Protein AF-A0A7V1AMC4-F1 (afdb_monomer)

pLDDT: mean 88.24, std 12.45, range [53.09, 98.06]

Foldseek 3Di:
DDDAWWKFFPVQPDDPDPPSDTDTHHPVVLVVVVADPVRGHIDTPDDFDDDPVNVVCVVVDDPLVVQLVRVCSHCCVPDPSVRSSVVD

Solvent-accessible surface area (backbone atoms only — not comparable to full-atom values): 5417 Å² total; per-residue (Å²): 133,79,79,75,57,36,27,31,47,70,58,66,72,64,45,101,43,100,78,81,58,60,62,69,36,47,60,69,56,49,65,76,58,61,59,36,94,62,74,20,48,73,41,62,78,62,84,73,84,80,50,74,68,60,59,70,47,48,88,79,46,53,70,37,56,48,46,26,55,56,51,44,63,65,37,46,78,84,44,53,71,72,58,39,60,74,75,71

Nearest PDB structures (foldseek):
  4f4f-assembly2_B  TM=8.819E-01  e=3.693E-03  Brucella melitensis bv. 1 str. 16M
  1vb3-assembly1_A  TM=8.972E-01  e=1.183E-02  Escherichia coli
  2vhf-assembly2_B  TM=4.533E-01  e=4.543E+00  Homo sapiens
  7f75-assembly1_H  TM=2.721E-01  e=1.614E+00  Bacillus subtilis

Secondary structure (DSSP, 8-state):
-PPPP-EEESS----SSTTS----B-HHHHHHH-S-TTS--EEESSPPPPPHHHHHHGGGS-HHHHHHHHHHHHHTTTS-HHHHHHH-

Sequence (88 aa):
MVAPIYYYSTNRQFSNQSSGDFERISFQEALFQGQAQDEGLFMPDRIPKVSPEELRQLPHMRYPEIASLVLGKFLRPEISASVLSQLA

Structure (mmCIF, N/CA/C/O backbone):
data_AF-A0A7V1AMC4-F1
#
_entry.id   AF-A0A7V1AMC4-F1
#
loop_
_atom_site.group_PDB
_atom_site.id
_atom_site.type_symbol
_atom_site.label_atom_id
_atom_site.label_alt_id
_atom_site.label_comp_id
_atom_site.label_asym_id
_atom_site.label_entity_id
_atom_site.label_seq_id
_atom_site.pdbx_PDB_ins_code
_atom_site.Cartn_x
_atom_site.Cartn_y
_atom_site.Cartn_z
_atom_site.occupancy
_atom_site.B_iso_or_equiv
_atom_site.auth_seq_id
_atom_site.auth_comp_id
_atom_site.auth_asym_id
_atom_site.auth_atom_id
_atom_site.pdbx_PDB_model_num
ATOM 1 N N . MET A 1 1 ? -4.876 -17.324 5.245 1.00 59.41 1 MET A N 1
ATOM 2 C CA . MET A 1 1 ? -3.679 -16.471 5.070 1.00 59.41 1 MET A CA 1
ATOM 3 C C . MET A 1 1 ? -4.048 -15.336 4.126 1.00 59.41 1 MET A C 1
ATOM 5 O O . MET A 1 1 ? -4.771 -15.599 3.174 1.00 59.41 1 MET A O 1
ATOM 9 N N . VAL A 1 2 ? -3.652 -14.093 4.416 1.00 72.75 2 VAL A N 1
ATOM 10 C CA . VAL A 1 2 ? -3.876 -12.957 3.500 1.00 72.75 2 VAL A CA 1
ATOM 11 C C . VAL A 1 2 ? -2.858 -13.072 2.369 1.00 72.75 2 VAL A C 1
ATOM 13 O O . VAL A 1 2 ? -1.680 -13.273 2.647 1.00 72.75 2 VAL A O 1
ATOM 16 N N . ALA A 1 3 ? -3.303 -13.005 1.116 1.00 83.62 3 ALA A N 1
ATOM 17 C CA . ALA A 1 3 ? -2.396 -13.093 -0.024 1.00 83.62 3 ALA A CA 1
ATOM 18 C C . ALA A 1 3 ? -1.431 -11.882 -0.065 1.00 83.62 3 ALA A C 1
ATOM 20 O O . ALA A 1 3 ? -1.829 -10.785 0.346 1.00 83.62 3 ALA A O 1
ATOM 21 N N . PRO A 1 4 ? -0.197 -12.047 -0.579 1.00 90.06 4 PRO A N 1
ATOM 22 C CA . PRO A 1 4 ? 0.718 -10.936 -0.843 1.00 90.06 4 PRO A CA 1
ATOM 23 C C . PRO A 1 4 ? 0.146 -9.974 -1.884 1.00 90.06 4 PRO A C 1
ATOM 25 O O . PRO A 1 4 ? -0.679 -10.369 -2.715 1.00 90.06 4 PRO A O 1
ATOM 28 N N . ILE A 1 5 ? 0.532 -8.705 -1.773 1.00 94.31 5 ILE A N 1
ATOM 29 C CA . ILE A 1 5 ? 0.263 -7.660 -2.763 1.00 94.31 5 ILE A CA 1
ATOM 30 C C . ILE A 1 5 ? 1.532 -7.501 -3.575 1.00 94.31 5 ILE A C 1
ATOM 32 O O . ILE A 1 5 ? 2.602 -7.327 -2.999 1.00 94.31 5 ILE A O 1
ATOM 36 N N . TYR A 1 6 ? 1.396 -7.543 -4.891 1.00 94.19 6 TYR A N 1
ATOM 37 C CA . TYR A 1 6 ? 2.503 -7.262 -5.792 1.00 94.19 6 TYR A CA 1
ATOM 38 C C . TYR A 1 6 ? 2.351 -5.885 -6.416 1.00 94.19 6 TYR A C 1
ATOM 40 O O . TYR A 1 6 ? 1.268 -5.304 -6.408 1.00 94.19 6 TYR A O 1
ATOM 48 N N . TYR A 1 7 ? 3.430 -5.378 -6.989 1.00 94.12 7 TYR A N 1
ATOM 49 C CA . TYR A 1 7 ? 3.505 -4.065 -7.601 1.00 94.12 7 TYR A CA 1
ATOM 50 C C . TYR A 1 7 ? 3.842 -4.196 -9.078 1.00 94.12 7 TYR A C 1
ATOM 52 O O . TYR A 1 7 ? 4.613 -5.066 -9.473 1.00 94.12 7 TYR A O 1
ATOM 60 N N . TYR A 1 8 ? 3.254 -3.328 -9.892 1.00 92.94 8 TYR A N 1
ATOM 61 C CA . TYR A 1 8 ? 3.523 -3.228 -11.323 1.00 92.94 8 TYR A CA 1
ATOM 62 C C . TYR A 1 8 ? 3.806 -1.769 -11.692 1.00 92.94 8 TYR A C 1
ATOM 64 O O . TYR A 1 8 ? 3.346 -0.852 -11.005 1.00 92.94 8 TYR A O 1
ATOM 72 N N . SER A 1 9 ? 4.544 -1.542 -12.779 1.00 92.88 9 SER A N 1
ATOM 73 C CA . SER A 1 9 ? 4.778 -0.182 -13.278 1.00 92.88 9 SER A CA 1
ATOM 74 C C . SER A 1 9 ? 3.524 0.424 -13.907 1.00 92.88 9 SER A C 1
ATOM 76 O O . SER A 1 9 ? 2.840 -0.224 -14.699 1.00 92.88 9 SER A O 1
ATOM 78 N N . THR A 1 10 ? 3.242 1.694 -13.627 1.00 92.00 10 THR A N 1
ATOM 79 C CA . THR A 1 10 ? 2.144 2.442 -14.254 1.00 92.00 10 THR A CA 1
ATOM 80 C C . THR A 1 10 ? 2.311 2.639 -15.759 1.00 92.00 10 THR A C 1
ATOM 82 O O . THR A 1 10 ? 1.297 2.712 -16.451 1.00 92.00 10 THR A O 1
ATOM 85 N N . ASN A 1 11 ? 3.546 2.722 -16.266 1.00 88.94 11 ASN A N 1
ATOM 86 C CA . ASN A 1 11 ? 3.801 2.961 -17.691 1.00 88.94 11 ASN A CA 1
ATOM 87 C C . ASN A 1 11 ? 3.597 1.699 -18.527 1.00 88.94 11 ASN A C 1
ATOM 89 O O . ASN A 1 11 ? 3.174 1.809 -19.679 1.00 88.94 11 ASN A O 1
ATOM 93 N N . ARG A 1 12 ? 3.782 0.512 -17.927 1.00 77.50 12 ARG A N 1
ATOM 94 C CA . ARG A 1 12 ? 3.442 -0.780 -18.537 1.00 77.50 12 ARG A CA 1
ATOM 95 C C . ARG A 1 12 ? 4.178 -1.027 -19.864 1.00 77.50 12 ARG A C 1
ATOM 97 O O . ARG A 1 12 ? 3.701 -1.787 -20.698 1.00 77.50 12 ARG A O 1
ATOM 104 N N . GLN A 1 13 ? 5.324 -0.382 -20.088 1.00 66.50 13 GLN A N 1
ATOM 105 C CA . GLN A 1 13 ? 6.081 -0.521 -21.341 1.00 66.50 13 GLN A CA 1
ATOM 106 C C . GLN A 1 13 ? 7.127 -1.633 -21.244 1.00 66.50 13 GLN A C 1
ATOM 108 O O . GLN A 1 13 ? 7.479 -2.244 -2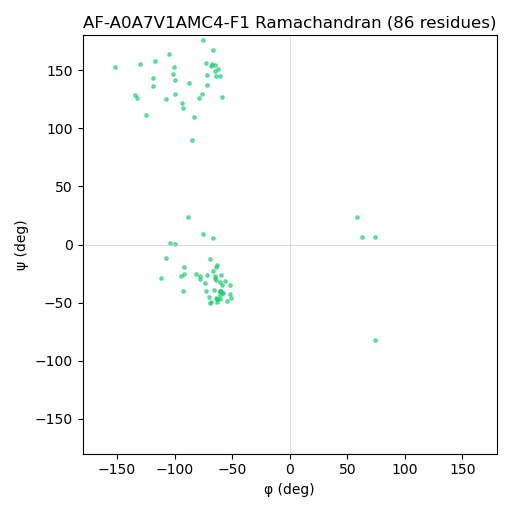2.251 1.00 66.50 13 GLN A O 1
ATOM 113 N N . PHE A 1 14 ? 7.577 -1.941 -20.024 1.00 59.38 14 PHE A N 1
ATOM 114 C CA . PHE A 1 14 ? 8.421 -3.096 -19.748 1.00 59.38 14 PHE A CA 1
ATOM 115 C C . PHE A 1 14 ? 7.550 -4.342 -19.533 1.00 59.38 14 PHE A C 1
ATOM 117 O O . PHE A 1 14 ? 7.103 -4.651 -18.429 1.00 59.38 14 PHE A O 1
ATOM 124 N N . SER A 1 15 ? 7.270 -5.059 -20.619 1.00 56.19 15 SER A N 1
ATOM 125 C CA . SER A 1 15 ? 6.780 -6.435 -20.560 1.00 56.19 15 SER A CA 1
ATOM 126 C C . SER A 1 15 ? 7.713 -7.305 -21.386 1.00 56.19 15 SER A C 1
ATOM 128 O O . SER A 1 15 ? 7.717 -7.231 -22.614 1.00 56.19 15 SER A O 1
ATOM 130 N N . ASN A 1 16 ? 8.470 -8.178 -20.727 1.00 54.88 16 ASN A N 1
ATOM 131 C CA . ASN A 1 16 ? 9.341 -9.143 -21.407 1.00 54.88 16 ASN A CA 1
ATOM 132 C C . ASN A 1 16 ? 8.539 -10.308 -22.024 1.00 54.88 16 ASN A C 1
ATOM 134 O O . ASN A 1 16 ? 9.116 -11.307 -22.444 1.00 54.88 16 ASN A O 1
ATOM 138 N N . GLN A 1 17 ? 7.203 -10.213 -22.042 1.00 53.09 17 GLN A N 1
ATOM 139 C CA . GLN A 1 17 ? 6.286 -11.287 -22.403 1.00 53.09 17 GLN A CA 1
ATOM 140 C C . GLN A 1 17 ? 5.203 -10.769 -23.353 1.00 53.09 17 GLN A C 1
ATOM 142 O O . GLN A 1 17 ? 4.509 -9.798 -23.063 1.00 53.09 17 GLN A O 1
ATOM 147 N N . SER A 1 18 ? 5.016 -11.464 -24.473 1.00 53.75 18 SER A N 1
ATOM 148 C CA . SER A 1 18 ? 4.053 -11.150 -25.542 1.00 53.75 18 SER A CA 1
ATOM 149 C C . SER A 1 18 ? 2.572 -11.278 -25.136 1.00 53.75 18 SER A C 1
ATOM 151 O O . SER A 1 18 ? 1.694 -11.152 -25.985 1.00 53.75 18 SER A O 1
ATOM 153 N N . SER A 1 19 ? 2.285 -11.539 -23.857 1.00 55.16 19 SER A N 1
ATOM 154 C CA . SER A 1 19 ? 0.965 -11.937 -23.348 1.00 55.16 19 SER A CA 1
ATOM 155 C C . SER A 1 19 ? 0.203 -10.823 -22.615 1.00 55.16 19 SER A C 1
ATOM 157 O O . SER A 1 19 ? -0.897 -11.066 -22.132 1.00 55.16 19 SER A O 1
ATOM 159 N N . GLY A 1 20 ? 0.753 -9.606 -22.515 1.00 53.22 20 GLY A N 1
ATOM 160 C CA . GLY A 1 20 ? 0.115 -8.498 -21.782 1.00 53.22 20 GLY A CA 1
ATOM 161 C C . GLY A 1 20 ? 0.183 -8.621 -20.252 1.00 53.22 20 GLY A C 1
ATOM 162 O O . GLY A 1 20 ? -0.397 -7.796 -19.544 1.00 53.22 20 GLY A O 1
ATOM 163 N N . ASP A 1 21 ? 0.911 -9.618 -19.742 1.00 59.28 21 ASP A N 1
ATOM 164 C CA . ASP A 1 21 ? 1.244 -9.750 -18.327 1.00 59.28 21 ASP A CA 1
ATOM 165 C C . ASP A 1 21 ? 2.472 -8.888 -18.012 1.00 59.28 21 ASP A C 1
ATOM 167 O O . ASP A 1 21 ? 3.591 -9.172 -18.447 1.00 59.28 21 ASP A O 1
ATOM 171 N N . PHE A 1 22 ? 2.252 -7.807 -17.264 1.00 67.88 22 PHE A N 1
ATOM 172 C CA . PHE A 1 22 ? 3.325 -6.964 -16.738 1.00 67.88 22 PHE A CA 1
ATOM 173 C C . PHE A 1 22 ? 4.065 -7.683 -15.614 1.00 67.88 22 PHE A C 1
ATOM 175 O O . PHE A 1 22 ? 3.454 -8.414 -14.828 1.00 67.88 22 PHE A O 1
ATOM 182 N N . GLU A 1 23 ? 5.373 -7.446 -15.520 1.00 81.00 23 GLU A N 1
ATOM 183 C CA . GLU A 1 23 ? 6.178 -7.961 -14.419 1.00 81.00 23 GLU A CA 1
ATOM 184 C C . GLU A 1 23 ? 5.630 -7.434 -13.086 1.00 81.00 23 GLU A C 1
ATOM 186 O O . GLU A 1 23 ? 5.391 -6.235 -12.911 1.00 81.00 23 GLU A O 1
ATOM 191 N N . ARG A 1 24 ? 5.367 -8.368 -12.170 1.00 89.50 24 ARG A N 1
ATOM 192 C CA . ARG A 1 24 ? 4.881 -8.099 -10.820 1.00 89.50 24 ARG A CA 1
ATOM 193 C C . ARG A 1 24 ? 6.013 -8.367 -9.845 1.00 89.50 24 ARG A C 1
ATOM 195 O O . ARG A 1 24 ? 6.527 -9.480 -9.820 1.00 89.50 24 ARG A O 1
ATOM 202 N N . ILE A 1 25 ? 6.339 -7.376 -9.028 1.00 92.81 25 ILE A N 1
ATOM 203 C CA . ILE A 1 25 ? 7.409 -7.457 -8.030 1.00 92.81 25 ILE A CA 1
ATOM 204 C C . ILE A 1 25 ? 6.847 -7.312 -6.612 1.00 92.81 25 ILE A C 1
ATOM 206 O O . ILE A 1 25 ? 5.739 -6.810 -6.417 1.00 92.81 25 ILE A O 1
ATOM 210 N N . SER A 1 26 ? 7.581 -7.791 -5.615 1.00 94.88 26 SER A N 1
ATOM 211 C CA . SER A 1 26 ? 7.262 -7.633 -4.188 1.00 94.88 26 SER A CA 1
ATOM 212 C C . SER A 1 26 ? 7.352 -6.175 -3.721 1.00 94.88 26 SER A C 1
ATOM 214 O O . SER A 1 26 ? 7.916 -5.319 -4.412 1.00 94.88 26 SER A O 1
ATOM 216 N N . PHE A 1 27 ? 6.829 -5.876 -2.524 1.00 95.00 27 PHE A N 1
ATOM 217 C CA . PHE A 1 27 ? 7.039 -4.559 -1.917 1.00 95.00 27 PHE A CA 1
ATOM 218 C C . PHE A 1 27 ? 8.530 -4.287 -1.690 1.00 95.00 27 PHE A C 1
ATOM 220 O O . PHE A 1 27 ? 8.994 -3.187 -1.989 1.00 95.00 27 PHE A O 1
ATOM 227 N N . GLN A 1 28 ? 9.281 -5.277 -1.195 1.00 94.62 28 GLN A N 1
ATOM 228 C CA . GLN A 1 28 ? 10.722 -5.146 -0.980 1.00 94.62 28 GLN A CA 1
ATOM 229 C C . GLN A 1 28 ? 11.458 -4.711 -2.258 1.00 94.62 28 GLN A C 1
ATOM 231 O O . GLN A 1 28 ? 12.247 -3.767 -2.222 1.00 94.62 28 GLN A O 1
ATOM 236 N N . GLU A 1 29 ? 11.195 -5.373 -3.385 1.00 94.88 29 GLU A N 1
ATOM 237 C CA . GLU A 1 29 ? 11.814 -5.032 -4.672 1.00 94.88 29 GLU A CA 1
ATOM 238 C C . GLU A 1 29 ? 11.424 -3.619 -5.122 1.00 94.88 29 GLU A C 1
ATOM 240 O O . GLU A 1 29 ? 12.303 -2.823 -5.454 1.00 94.88 29 GLU A O 1
ATOM 245 N N . ALA A 1 30 ? 10.134 -3.267 -5.049 1.00 94.88 30 ALA A N 1
ATOM 246 C CA . ALA A 1 30 ? 9.649 -1.936 -5.415 1.00 94.88 30 ALA A CA 1
ATOM 247 C C . ALA A 1 30 ? 10.281 -0.824 -4.558 1.00 94.88 30 ALA A C 1
ATOM 249 O O . ALA A 1 30 ? 10.665 0.222 -5.083 1.00 94.88 30 ALA A O 1
ATOM 250 N N . LEU A 1 31 ? 10.430 -1.059 -3.249 1.00 95.19 31 LEU A N 1
ATOM 251 C CA . LEU A 1 31 ? 11.023 -0.109 -2.308 1.00 95.19 31 LEU A CA 1
ATOM 252 C C . LEU A 1 31 ? 12.497 0.169 -2.624 1.00 95.19 31 LEU A C 1
ATOM 254 O O . LEU A 1 31 ? 12.911 1.327 -2.618 1.00 95.19 31 LEU A O 1
ATOM 258 N N . PHE A 1 32 ? 13.288 -0.875 -2.890 1.00 95.88 32 PHE A N 1
ATOM 259 C CA . PHE A 1 32 ? 14.720 -0.724 -3.168 1.00 95.88 32 PHE A CA 1
ATOM 260 C C . PHE A 1 32 ? 15.012 -0.241 -4.588 1.00 95.88 32 PHE A C 1
ATOM 262 O O . PHE A 1 32 ? 16.016 0.438 -4.798 1.00 95.88 32 PHE A O 1
ATOM 269 N N . GLN A 1 33 ? 14.150 -0.562 -5.552 1.00 95.12 33 GLN A N 1
ATOM 270 C CA . GLN A 1 33 ? 14.290 -0.069 -6.917 1.00 95.12 33 GLN A CA 1
ATOM 271 C C . GLN A 1 33 ? 13.912 1.419 -7.033 1.00 95.12 33 GLN A C 1
ATOM 273 O O . GLN A 1 33 ? 14.506 2.150 -7.825 1.00 95.12 33 GLN A O 1
ATOM 278 N N . GLY A 1 34 ? 12.946 1.888 -6.236 1.00 94.56 34 GLY A N 1
ATOM 279 C CA . GLY A 1 34 ? 12.470 3.269 -6.266 1.00 94.56 34 GLY A CA 1
ATOM 280 C C . GLY A 1 34 ? 11.593 3.548 -7.489 1.00 94.56 34 GLY A C 1
ATOM 281 O O . GLY A 1 34 ? 10.368 3.514 -7.386 1.00 94.56 34 GLY A O 1
ATOM 282 N N . GLN A 1 35 ? 12.206 3.826 -8.643 1.00 93.25 35 GLN A N 1
ATOM 283 C CA . GLN A 1 35 ? 11.499 4.085 -9.905 1.00 93.25 35 GLN A CA 1
ATOM 284 C C . GLN A 1 35 ? 11.486 2.836 -10.796 1.00 93.25 35 GLN A C 1
ATOM 286 O O . GLN A 1 35 ? 12.477 2.106 -10.885 1.00 93.25 35 GLN A O 1
ATOM 291 N N . ALA A 1 36 ? 10.371 2.583 -11.485 1.00 91.88 36 ALA A N 1
ATOM 292 C CA . ALA A 1 36 ? 10.306 1.489 -12.447 1.00 91.88 36 ALA A CA 1
ATOM 293 C C . AL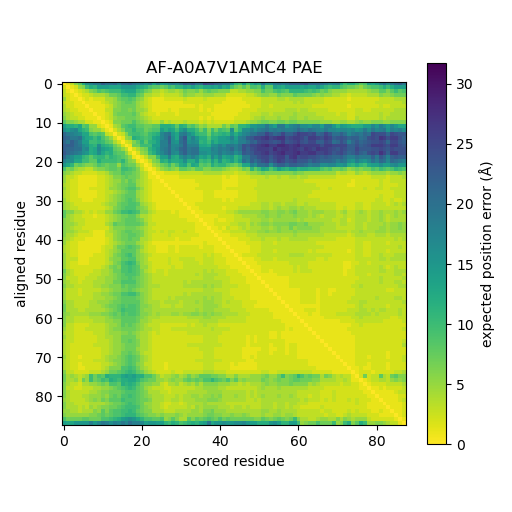A A 1 36 ? 11.253 1.731 -13.639 1.00 91.88 36 ALA A C 1
ATOM 295 O O . ALA A 1 36 ? 11.580 2.870 -13.969 1.00 91.88 36 ALA A O 1
ATOM 296 N N . GLN A 1 37 ? 11.691 0.654 -14.301 1.00 88.31 37 GLN A N 1
ATOM 297 C CA . GLN A 1 37 ? 12.660 0.733 -15.409 1.00 88.31 37 GLN A CA 1
ATOM 298 C C . GLN A 1 37 ? 12.120 1.487 -16.630 1.00 88.31 37 GLN A C 1
ATOM 300 O O . GLN A 1 37 ? 12.885 2.100 -17.364 1.00 88.31 37 GLN A O 1
ATOM 305 N N . ASP A 1 38 ? 10.805 1.459 -16.834 1.00 88.94 38 ASP A N 1
ATOM 306 C CA . ASP A 1 38 ? 10.103 2.209 -17.877 1.00 88.94 38 ASP A CA 1
ATOM 307 C C . ASP A 1 38 ? 9.698 3.620 -17.419 1.00 88.94 38 ASP A C 1
ATOM 309 O O . ASP A 1 38 ? 8.726 4.183 -17.922 1.00 88.94 38 ASP A O 1
ATOM 313 N N . GLU A 1 39 ? 10.402 4.165 -16.423 1.00 90.62 39 GLU A N 1
ATOM 314 C CA . GLU A 1 39 ? 10.195 5.492 -15.828 1.00 90.62 39 GLU A CA 1
ATOM 315 C C . GLU A 1 39 ? 8.830 5.680 -15.142 1.00 90.62 39 GLU A C 1
ATOM 317 O O . GLU A 1 39 ? 8.510 6.773 -14.666 1.00 90.62 39 GLU A O 1
ATOM 322 N N . GLY A 1 40 ? 8.031 4.614 -15.040 1.00 91.62 40 GLY A N 1
ATOM 323 C CA . GLY A 1 40 ? 6.762 4.615 -14.327 1.00 91.62 40 GLY A CA 1
ATOM 324 C C . GLY A 1 40 ? 6.920 4.576 -12.806 1.00 91.62 40 GLY A C 1
ATOM 325 O O . GLY A 1 40 ? 8.013 4.452 -12.247 1.00 91.62 40 GLY A O 1
ATOM 326 N N . LEU A 1 41 ? 5.781 4.656 -12.121 1.00 94.62 41 LEU A N 1
ATOM 327 C CA . LEU A 1 41 ? 5.683 4.463 -10.677 1.00 94.62 41 LEU A CA 1
ATOM 328 C C . LEU A 1 41 ? 5.178 3.054 -10.372 1.00 94.62 41 LEU A C 1
ATOM 330 O O . LEU A 1 41 ? 4.421 2.475 -11.150 1.00 94.62 41 LEU A O 1
ATOM 334 N N . PHE A 1 42 ? 5.544 2.517 -9.213 1.00 94.88 42 PHE A N 1
ATOM 335 C CA . PHE A 1 42 ? 4.991 1.252 -8.745 1.00 94.88 42 PHE A CA 1
ATOM 336 C C . PHE A 1 42 ? 3.598 1.440 -8.143 1.00 94.88 42 PHE A C 1
ATOM 338 O O . PHE A 1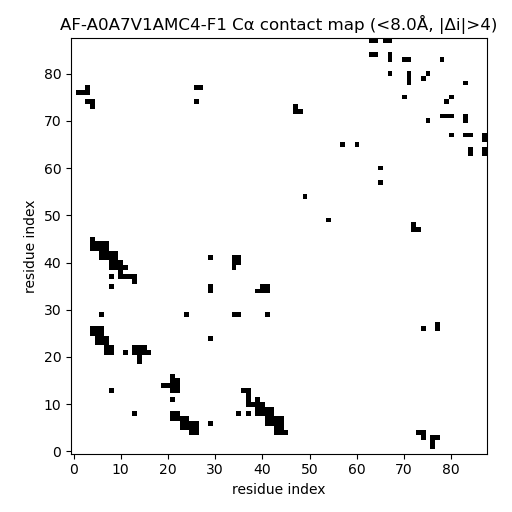 42 ? 3.402 2.229 -7.219 1.00 94.88 42 PHE A O 1
ATOM 345 N N . MET A 1 43 ? 2.633 0.672 -8.647 1.00 94.56 43 MET A N 1
ATOM 346 C CA . MET A 1 43 ? 1.263 0.616 -8.145 1.00 94.56 43 MET A CA 1
ATOM 347 C C . MET A 1 43 ? 0.953 -0.803 -7.658 1.00 94.56 43 MET A C 1
ATOM 349 O O . MET A 1 43 ? 1.298 -1.757 -8.359 1.00 94.56 43 MET A O 1
ATOM 353 N N . PRO A 1 44 ? 0.293 -0.980 -6.500 1.00 94.81 44 PRO A N 1
ATOM 354 C CA . PRO A 1 44 ? -0.139 -2.297 -6.059 1.00 94.81 44 PRO A CA 1
ATOM 355 C C . PRO A 1 44 ? -1.176 -2.899 -7.019 1.00 94.81 44 PRO A C 1
ATOM 357 O O . PRO A 1 44 ? -2.047 -2.204 -7.544 1.00 94.81 44 PRO A O 1
ATOM 360 N N . ASP A 1 45 ? -1.130 -4.217 -7.190 1.00 93.00 45 ASP A N 1
ATOM 361 C CA . ASP A 1 45 ? -2.057 -5.007 -8.007 1.00 93.00 45 ASP A CA 1
ATOM 362 C C . ASP A 1 45 ? -3.504 -4.979 -7.490 1.00 93.00 45 ASP A C 1
ATOM 364 O O . ASP A 1 45 ? -4.448 -5.242 -8.238 1.00 93.00 45 ASP A O 1
ATOM 368 N N . ARG A 1 46 ? -3.691 -4.610 -6.220 1.00 93.12 46 ARG A N 1
ATOM 369 C CA . ARG A 1 46 ? -4.986 -4.333 -5.603 1.00 93.12 46 ARG A CA 1
ATOM 370 C C . ARG A 1 46 ? -4.861 -3.334 -4.463 1.00 93.12 46 ARG A C 1
ATOM 372 O O . ARG A 1 46 ? -3.869 -3.304 -3.743 1.00 93.12 46 ARG A O 1
ATOM 379 N N . ILE A 1 47 ? -5.941 -2.597 -4.221 1.00 94.81 47 ILE A N 1
ATOM 380 C CA . ILE A 1 47 ? -6.076 -1.740 -3.041 1.00 94.81 47 ILE A CA 1
ATOM 381 C C . ILE A 1 47 ? -6.765 -2.529 -1.918 1.00 94.81 47 ILE A C 1
ATOM 383 O O . ILE A 1 47 ? -7.919 -2.943 -2.086 1.00 94.81 47 ILE A O 1
ATOM 387 N N . PRO A 1 48 ? -6.100 -2.759 -0.771 1.00 94.19 48 PRO A N 1
ATOM 388 C CA . PRO A 1 48 ? -6.715 -3.396 0.385 1.00 94.19 48 PRO A CA 1
ATOM 389 C C . PRO A 1 48 ? -7.897 -2.599 0.915 1.00 94.19 48 PRO A C 1
ATOM 391 O O . PRO A 1 48 ? -7.882 -1.370 0.955 1.00 94.19 48 PRO A O 1
ATOM 394 N N 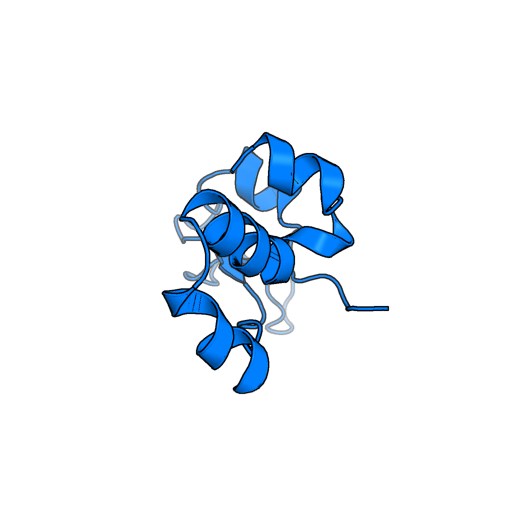. LYS A 1 49 ? -8.912 -3.310 1.401 1.00 94.56 49 LYS A N 1
ATOM 395 C CA . LYS A 1 49 ? -10.073 -2.677 2.022 1.00 94.56 49 LYS A CA 1
ATOM 396 C C . LYS A 1 49 ? -9.832 -2.442 3.512 1.00 94.56 49 LYS A C 1
ATOM 398 O O . LYS A 1 49 ? -9.318 -3.309 4.226 1.00 94.56 49 LYS A O 1
ATOM 403 N N . VAL A 1 50 ? -10.269 -1.281 3.984 1.00 95.12 50 VAL A N 1
ATOM 404 C CA . VAL A 1 50 ? -10.521 -1.024 5.403 1.00 95.12 50 VAL A CA 1
ATOM 405 C C . VAL A 1 50 ? -11.998 -1.316 5.645 1.00 95.12 50 VAL A C 1
ATOM 407 O O . VAL A 1 50 ? -12.862 -0.783 4.950 1.00 95.12 50 VAL A O 1
ATOM 410 N N . SER A 1 51 ? -12.291 -2.234 6.558 1.00 96.44 51 SER A N 1
ATOM 411 C CA . SER A 1 51 ? -13.664 -2.603 6.889 1.00 96.44 51 SER A CA 1
ATOM 412 C C . SER A 1 51 ? -14.389 -1.441 7.581 1.00 96.44 51 SER A C 1
ATOM 414 O O . SER A 1 51 ? -13.745 -0.612 8.226 1.00 96.44 51 SER A O 1
ATOM 416 N N . PRO A 1 52 ? -15.732 -1.386 7.519 1.00 97.94 52 PRO A N 1
ATOM 417 C CA . PRO A 1 52 ? 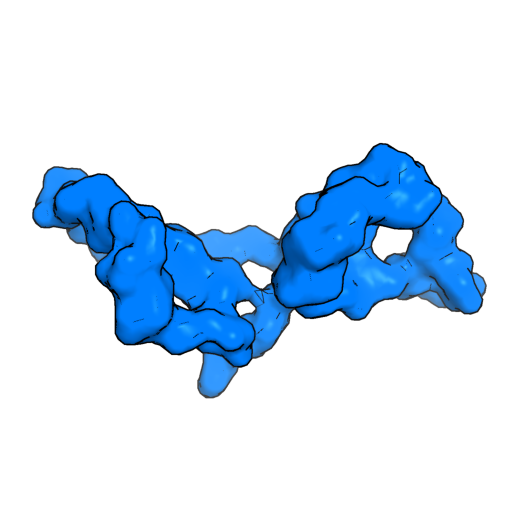-16.497 -0.385 8.259 1.00 97.94 52 PRO A CA 1
ATOM 418 C C . PRO A 1 52 ? -16.220 -0.395 9.768 1.00 97.94 52 PRO A C 1
ATOM 420 O O . PRO A 1 52 ? -16.285 0.654 10.396 1.00 97.94 52 PRO A O 1
ATOM 423 N N . GLU A 1 53 ? -15.910 -1.561 10.344 1.00 97.56 53 GLU A N 1
ATOM 424 C CA . GLU A 1 53 ? -15.550 -1.675 11.760 1.00 97.56 53 GLU A CA 1
ATOM 425 C C . GLU A 1 53 ? -14.201 -1.017 12.048 1.00 97.56 53 GLU A C 1
ATOM 427 O O . GLU A 1 53 ? -14.123 -0.156 12.914 1.00 97.56 53 GLU A O 1
ATOM 432 N N . GLU A 1 54 ? -13.164 -1.328 11.266 1.00 96.56 54 GLU A N 1
ATOM 433 C CA . GLU A 1 54 ? -11.856 -0.671 11.395 1.00 96.56 54 GLU A CA 1
ATOM 434 C C . GLU A 1 54 ? -11.969 0.849 11.206 1.00 96.56 54 GLU A C 1
ATOM 436 O O . GLU A 1 54 ? -11.389 1.602 11.982 1.00 96.56 54 GLU A O 1
ATOM 441 N N . LEU A 1 55 ? -12.760 1.308 10.225 1.00 97.25 55 LEU A N 1
ATOM 442 C CA . LEU A 1 55 ? -12.989 2.736 9.975 1.00 97.25 55 LEU A CA 1
ATOM 443 C C . LEU A 1 55 ? -13.627 3.449 11.172 1.00 97.25 55 LEU A C 1
ATOM 445 O O . LEU A 1 55 ? -13.232 4.569 11.488 1.00 97.25 55 LEU A O 1
ATOM 449 N N . ARG A 1 56 ? -14.589 2.808 11.849 1.00 98.06 56 ARG A N 1
ATOM 450 C CA . ARG A 1 56 ? -15.224 3.362 13.056 1.00 98.06 56 ARG A CA 1
ATOM 451 C C . ARG A 1 56 ? -14.249 3.515 14.221 1.00 98.06 56 ARG A C 1
ATOM 453 O O . ARG A 1 56 ? -14.463 4.390 15.051 1.00 98.06 56 ARG A O 1
ATOM 460 N N . GLN A 1 57 ? -13.198 2.699 14.281 1.00 97.25 57 GLN A N 1
ATOM 461 C CA . GLN A 1 57 ? -12.197 2.768 15.347 1.00 97.25 57 GLN A CA 1
ATOM 462 C C . GLN A 1 57 ? -11.144 3.861 15.106 1.00 97.25 57 GLN A C 1
ATOM 464 O O . GLN A 1 57 ? -10.594 4.382 16.073 1.00 97.25 57 GLN A O 1
ATOM 469 N N . LEU A 1 58 ? -10.886 4.259 13.850 1.00 96.69 58 LEU A N 1
ATOM 470 C CA . LEU A 1 58 ? -9.814 5.213 13.512 1.00 96.69 58 LEU A CA 1
ATOM 471 C C . LEU A 1 58 ? -9.844 6.531 14.311 1.00 96.69 58 LEU A C 1
ATOM 473 O O . LEU A 1 58 ? -8.775 6.946 14.753 1.00 96.69 58 LEU A O 1
ATOM 477 N N . PRO A 1 59 ? -10.999 7.190 14.557 1.00 97.88 59 PRO A N 1
ATOM 478 C CA . PRO A 1 59 ? -11.034 8.434 15.335 1.00 97.88 59 PRO A CA 1
ATOM 479 C C . PRO A 1 59 ? -10.579 8.281 16.793 1.00 97.88 59 PRO A C 1
ATOM 481 O O . PRO A 1 59 ? -10.285 9.275 17.452 1.00 97.88 59 PRO A O 1
ATOM 484 N N . HIS A 1 60 ? -10.545 7.050 17.305 1.00 97.81 60 HIS A N 1
ATOM 485 C CA . HIS A 1 60 ? -10.151 6.723 18.675 1.00 97.81 60 HIS A CA 1
ATOM 486 C C . HIS A 1 60 ? -8.706 6.219 18.774 1.00 97.81 60 HIS A C 1
ATOM 488 O O . HIS A 1 60 ? -8.246 5.893 19.867 1.00 97.81 60 HIS A O 1
ATOM 494 N N . MET A 1 61 ? -7.992 6.152 17.650 1.00 97.19 61 MET A N 1
ATOM 495 C CA . MET A 1 61 ? -6.624 5.655 17.569 1.00 97.19 61 MET A CA 1
ATOM 496 C C . MET A 1 61 ? -5.630 6.813 17.495 1.00 97.19 61 MET A C 1
ATOM 498 O O . MET A 1 61 ? -5.885 7.862 16.901 1.00 97.19 61 MET A O 1
ATOM 502 N N . ARG A 1 62 ? -4.448 6.609 18.073 1.00 96.56 62 ARG A N 1
ATOM 503 C CA . ARG A 1 62 ? -3.310 7.510 17.886 1.00 96.56 62 ARG A CA 1
ATOM 504 C C . ARG A 1 62 ? -2.749 7.335 16.480 1.00 96.56 62 ARG A C 1
ATOM 506 O O . ARG A 1 62 ? -2.846 6.267 15.881 1.00 96.56 62 ARG A O 1
ATOM 513 N N . TYR A 1 63 ? -2.079 8.366 15.979 1.00 95.75 63 TYR A N 1
ATOM 514 C CA . TYR A 1 63 ? -1.497 8.347 14.637 1.00 95.75 63 TYR A CA 1
ATOM 515 C C . TYR A 1 63 ? -0.624 7.102 14.339 1.00 95.75 63 TYR A C 1
ATOM 517 O O . TYR A 1 63 ? -0.875 6.467 13.314 1.00 95.75 63 TYR A O 1
ATOM 525 N N . PRO A 1 64 ? 0.297 6.662 15.228 1.00 95.12 64 PRO A N 1
ATOM 526 C CA . PRO A 1 64 ? 1.080 5.435 15.014 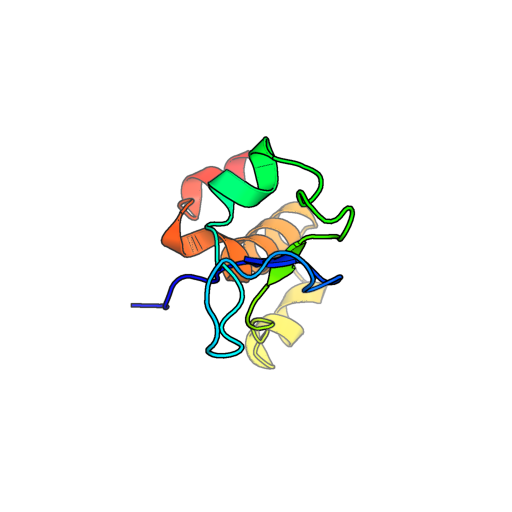1.00 95.12 64 PRO A CA 1
ATOM 527 C C . PRO A 1 64 ? 0.229 4.172 14.852 1.00 95.12 64 PRO A C 1
ATOM 529 O O . PRO A 1 64 ? 0.541 3.269 14.078 1.00 95.12 64 PRO A O 1
ATOM 532 N N . GLU A 1 65 ? -0.891 4.106 15.569 1.00 95.25 65 GLU A N 1
ATOM 533 C CA . GLU A 1 65 ? -1.800 2.962 15.533 1.00 95.25 65 GLU A CA 1
ATOM 534 C C . GLU A 1 65 ? -2.560 2.934 14.202 1.00 95.25 65 GLU A C 1
ATOM 536 O O . GLU A 1 65 ? -2.715 1.870 13.599 1.00 95.25 65 GLU A O 1
ATOM 541 N N . ILE A 1 66 ? -2.977 4.106 13.705 1.00 96.56 66 ILE A N 1
ATOM 542 C CA . ILE A 1 66 ? -3.587 4.255 12.377 1.00 96.56 66 ILE A CA 1
ATOM 543 C C . ILE A 1 66 ? -2.577 3.868 11.290 1.00 96.56 66 ILE A C 1
ATOM 545 O O . ILE A 1 66 ? -2.907 3.087 10.396 1.00 96.56 66 ILE A O 1
ATOM 549 N N . ALA A 1 67 ? -1.340 4.361 11.378 1.00 95.56 67 ALA A N 1
ATOM 550 C CA . ALA A 1 67 ? -0.278 4.039 10.430 1.00 95.56 67 ALA A CA 1
ATOM 551 C C . ALA A 1 67 ? 0.031 2.532 10.412 1.00 95.56 67 ALA A C 1
ATOM 553 O O . ALA A 1 67 ? 0.041 1.934 9.337 1.00 95.56 67 ALA A O 1
ATOM 554 N N . SER A 1 68 ? 0.176 1.887 11.575 1.00 95.06 68 SER A N 1
ATOM 555 C CA . SER A 1 68 ? 0.389 0.434 11.678 1.00 95.06 68 SER A CA 1
ATOM 556 C C . SER A 1 68 ? -0.780 -0.372 11.085 1.00 95.06 68 SER A C 1
ATOM 558 O O . SER A 1 68 ? -0.561 -1.349 10.362 1.00 95.06 68 SER A O 1
ATOM 560 N N . LEU A 1 69 ? -2.031 0.065 11.296 1.00 95.00 69 LEU A N 1
ATOM 561 C CA . LEU A 1 69 ? -3.214 -0.557 10.688 1.00 95.00 69 LEU A CA 1
ATOM 562 C C . LEU A 1 69 ? -3.192 -0.447 9.159 1.00 95.00 69 LEU A C 1
ATOM 564 O O . LEU A 1 69 ? -3.398 -1.450 8.472 1.00 95.00 69 LEU A O 1
ATOM 568 N N . VAL A 1 70 ? -2.952 0.752 8.621 1.00 95.44 70 VAL A N 1
ATOM 569 C CA . VAL A 1 70 ? -2.973 1.006 7.173 1.00 95.44 70 VAL A CA 1
ATOM 570 C C . VAL A 1 70 ? -1.796 0.319 6.485 1.00 95.44 70 VAL A C 1
ATOM 572 O O . VAL A 1 70 ? -2.014 -0.442 5.544 1.00 95.44 70 VAL A O 1
ATOM 575 N N . LEU A 1 71 ? -0.569 0.499 6.983 1.00 95.06 71 LEU A N 1
ATOM 576 C CA . LEU A 1 71 ? 0.630 -0.160 6.452 1.00 95.06 71 LEU A CA 1
ATOM 577 C C . LEU A 1 71 ? 0.506 -1.682 6.533 1.00 95.06 71 LEU A C 1
ATOM 579 O O . LEU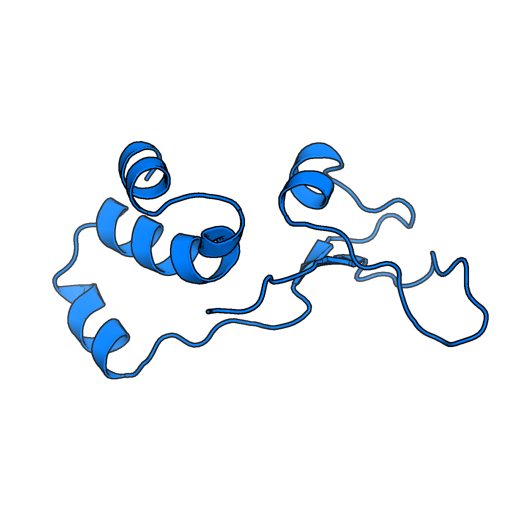 A 1 71 ? 0.823 -2.382 5.575 1.00 95.06 71 LEU A O 1
ATOM 583 N N . GLY A 1 72 ? -0.047 -2.212 7.627 1.00 94.56 72 GLY A N 1
ATOM 584 C CA . GLY A 1 72 ? -0.267 -3.645 7.794 1.00 94.56 72 GLY A CA 1
ATOM 585 C C . GLY A 1 72 ? -1.179 -4.261 6.731 1.00 94.56 72 GLY A C 1
ATOM 586 O O . GLY A 1 72 ? -1.042 -5.444 6.430 1.00 94.56 72 GLY A O 1
ATOM 587 N N . LYS A 1 73 ? -2.078 -3.489 6.114 1.00 94.31 73 LYS A N 1
ATOM 588 C CA . LYS A 1 73 ? -2.910 -3.988 5.009 1.00 94.31 73 LYS A CA 1
ATOM 589 C C . LYS A 1 73 ? -2.125 -4.200 3.717 1.00 94.31 73 LYS A C 1
ATOM 591 O O . LYS A 1 73 ? -2.531 -5.043 2.923 1.00 94.31 73 LYS A O 1
ATOM 596 N N . PHE A 1 74 ? -1.026 -3.473 3.532 1.00 94.81 74 PHE A N 1
ATOM 597 C CA . PHE A 1 74 ? -0.138 -3.629 2.384 1.00 94.81 74 PHE A CA 1
ATOM 598 C C . PHE A 1 74 ? 1.006 -4.607 2.662 1.00 94.81 74 PHE A C 1
ATOM 600 O O . PHE A 1 74 ? 1.329 -5.428 1.812 1.00 94.81 74 PHE A O 1
ATOM 607 N N . LEU A 1 75 ? 1.578 -4.549 3.867 1.00 93.81 75 LEU A N 1
ATOM 608 C CA . LEU A 1 75 ? 2.904 -5.102 4.145 1.00 93.81 75 LEU A CA 1
ATOM 609 C C . LEU A 1 75 ? 2.899 -6.382 4.984 1.00 93.81 75 LEU A C 1
ATOM 611 O O . LEU A 1 75 ? 3.933 -7.027 5.071 1.00 93.81 75 LEU A O 1
ATOM 615 N N . ARG A 1 76 ? 1.778 -6.788 5.604 1.00 83.25 76 ARG A N 1
ATOM 616 C CA . ARG A 1 76 ? 1.744 -7.934 6.547 1.00 83.25 76 ARG A CA 1
ATOM 617 C C . ARG A 1 76 ? 2.357 -9.250 6.044 1.00 83.25 76 ARG A C 1
ATOM 619 O O . ARG A 1 76 ? 2.885 -9.976 6.884 1.00 83.25 76 ARG A O 1
ATOM 626 N N . PRO A 1 77 ? 2.256 -9.606 4.750 1.00 85.19 77 PRO A N 1
ATOM 627 C CA . PRO A 1 77 ? 2.908 -10.806 4.228 1.00 85.19 77 PRO A CA 1
ATOM 628 C C . PRO A 1 77 ? 4.444 -10.729 4.236 1.00 85.19 77 PRO A C 1
ATOM 630 O O . PRO A 1 77 ? 5.087 -11.772 4.264 1.00 85.19 77 PRO A O 1
ATOM 633 N N . GL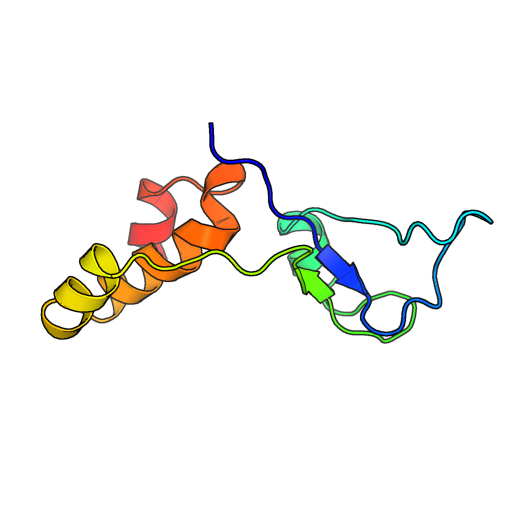U A 1 78 ? 5.017 -9.522 4.251 1.00 87.94 78 GLU A N 1
ATOM 634 C CA . GLU A 1 78 ? 6.464 -9.263 4.181 1.00 87.94 78 GLU A CA 1
ATOM 635 C C . GLU A 1 78 ? 7.037 -8.695 5.500 1.00 87.94 78 GLU A C 1
ATOM 637 O O . GLU A 1 78 ? 8.192 -8.945 5.833 1.00 87.94 78 GLU A O 1
ATOM 642 N N . ILE A 1 79 ? 6.237 -7.970 6.294 1.00 91.00 79 ILE A N 1
ATOM 643 C CA . ILE A 1 79 ? 6.640 -7.312 7.548 1.00 91.00 79 ILE A CA 1
ATOM 644 C C . ILE A 1 79 ? 5.625 -7.621 8.654 1.00 91.00 79 ILE A C 1
ATOM 646 O O . ILE A 1 79 ? 4.423 -7.378 8.517 1.00 91.00 79 ILE A O 1
ATOM 650 N N . SER A 1 80 ? 6.102 -8.130 9.792 1.00 91.50 80 SER A N 1
ATOM 651 C CA . SER A 1 80 ? 5.230 -8.494 10.911 1.00 91.50 80 SER A CA 1
ATOM 652 C C . SER A 1 80 ? 4.585 -7.270 11.576 1.00 91.50 80 SER A C 1
ATOM 654 O O . SER A 1 80 ? 5.140 -6.171 11.607 1.00 91.50 80 SER A O 1
ATOM 656 N N . ALA A 1 81 ? 3.416 -7.472 12.191 1.00 88.06 81 ALA A N 1
ATOM 657 C CA . ALA A 1 81 ? 2.719 -6.405 12.911 1.00 88.06 81 ALA A CA 1
ATOM 658 C C . ALA A 1 81 ? 3.545 -5.830 14.077 1.00 88.06 81 ALA A C 1
ATOM 660 O O . ALA A 1 81 ? 3.446 -4.641 14.362 1.00 88.06 81 ALA A O 1
ATOM 661 N N . SER A 1 82 ? 4.372 -6.651 14.737 1.00 91.19 82 SER A N 1
ATOM 662 C CA . SER A 1 82 ? 5.242 -6.181 15.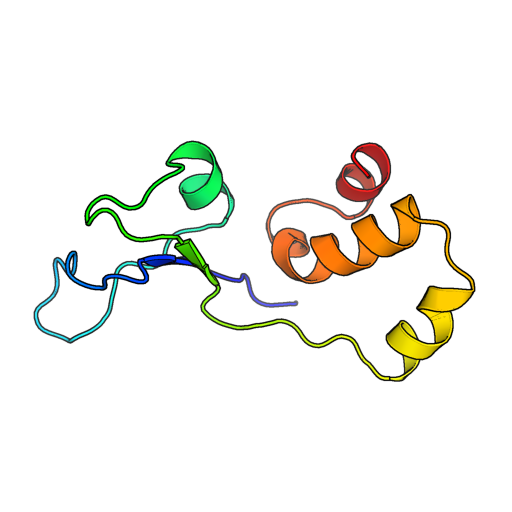819 1.00 91.19 82 SER A CA 1
ATOM 663 C C . SER A 1 82 ? 6.312 -5.216 15.313 1.00 91.19 82 SER A C 1
ATOM 665 O O . SER A 1 82 ? 6.588 -4.231 15.986 1.00 91.19 82 SER A O 1
ATOM 667 N N . VAL A 1 83 ? 6.879 -5.478 14.129 1.00 92.69 83 VAL A N 1
ATOM 668 C CA . VAL A 1 83 ? 7.870 -4.595 13.498 1.00 92.69 83 VAL A CA 1
ATOM 669 C C . VAL A 1 83 ? 7.205 -3.303 13.026 1.00 92.69 83 VAL A C 1
ATOM 671 O O . VAL A 1 83 ? 7.709 -2.224 13.314 1.00 92.69 83 VAL A O 1
ATOM 674 N N . LEU A 1 84 ? 6.038 -3.382 12.376 1.00 91.12 84 LEU A N 1
ATOM 675 C CA . LEU A 1 84 ? 5.318 -2.186 11.915 1.00 91.12 84 LEU A CA 1
ATOM 676 C C . LEU A 1 84 ? 4.968 -1.231 13.061 1.00 91.12 84 LEU A C 1
ATOM 678 O O . LEU A 1 84 ? 5.156 -0.028 12.928 1.00 91.12 84 LEU A O 1
ATOM 682 N N . SER A 1 85 ? 4.528 -1.756 14.205 1.00 89.38 85 SER A N 1
ATOM 683 C CA . SER A 1 85 ? 4.218 -0.935 15.381 1.00 89.38 85 SER A CA 1
ATOM 684 C C . SER A 1 85 ? 5.442 -0.297 16.052 1.00 89.38 85 SER A C 1
ATOM 686 O O . SER A 1 85 ? 5.262 0.556 16.912 1.00 89.38 85 SER A O 1
ATOM 688 N N . GLN A 1 86 ? 6.665 -0.714 15.709 1.00 91.44 86 GLN A N 1
ATOM 689 C CA . GLN A 1 86 ? 7.904 -0.069 16.167 1.00 91.44 86 GLN A CA 1
ATOM 690 C C . GLN A 1 86 ? 8.399 1.016 15.198 1.00 91.44 86 GLN A C 1
ATOM 692 O O . GLN A 1 86 ? 9.213 1.847 15.593 1.00 91.44 86 GLN A O 1
ATOM 697 N N . LEU A 1 87 ? 7.946 0.985 13.939 1.00 85.19 87 LEU A N 1
ATOM 698 C CA . LEU A 1 87 ? 8.340 1.923 12.881 1.00 85.19 87 LEU A CA 1
ATOM 699 C C . LEU A 1 87 ? 7.373 3.106 12.729 1.00 85.19 87 LEU A C 1
ATOM 701 O O . LEU A 1 87 ? 7.775 4.152 12.222 1.00 85.19 87 LEU A O 1
ATOM 705 N N . ALA A 1 88 ? 6.107 2.904 13.100 1.00 74.69 88 ALA A N 1
ATOM 706 C CA . ALA A 1 88 ? 5.014 3.871 13.003 1.00 74.69 88 ALA A CA 1
ATOM 707 C C . ALA A 1 88 ? 4.910 4.766 14.244 1.00 74.69 88 ALA A C 1
ATOM 709 O O . ALA A 1 88 ? 4.456 5.924 14.085 1.00 74.69 88 ALA A O 1
#

Mean predicted aligned error: 5.33 Å

Radius of gyration: 15.44 Å; Cα contacts (8 Å, |Δi|>4): 103; chains: 1; bounding box: 31×25×44 Å